Protein AF-A0A5J5ML25-F1 (afdb_monomer)

Radius of gyration: 24.49 Å; Cα contacts (8 Å, |Δi|>4): 89; chains: 1; bounding box: 58×37×54 Å

Mean predicted aligned error: 15.13 Å

Structure (mmCIF, N/CA/C/O backbone):
data_AF-A0A5J5ML25-F1
#
_entry.id   AF-A0A5J5ML25-F1
#
loop_
_atom_site.group_PDB
_atom_site.id
_atom_site.type_symbol
_atom_site.label_atom_id
_atom_site.label_alt_id
_atom_site.label_comp_id
_atom_site.label_asym_id
_atom_site.label_entity_id
_atom_site.label_seq_id
_atom_site.pdbx_PDB_ins_code
_atom_site.Cartn_x
_atom_site.Cartn_y
_atom_site.Cartn_z
_atom_site.occupancy
_atom_site.B_iso_or_equiv
_atom_site.auth_seq_id
_atom_site.auth_comp_id
_atom_site.auth_asym_id
_atom_site.auth_atom_id
_atom_site.pdbx_PDB_model_num
ATOM 1 N N . SER A 1 1 ? -0.787 0.533 9.663 1.00 73.12 1 SER A N 1
ATOM 2 C CA . SER A 1 1 ? -2.200 0.087 9.730 1.00 73.12 1 SER A CA 1
ATOM 3 C C . SER A 1 1 ? -2.257 -1.415 9.478 1.00 73.12 1 SER A C 1
ATOM 5 O O . SER A 1 1 ? -1.398 -1.890 8.743 1.00 73.12 1 SER A O 1
ATOM 7 N N . ILE A 1 2 ? -3.231 -2.141 10.048 1.00 84.06 2 ILE A N 1
ATOM 8 C CA . ILE A 1 2 ? -3.400 -3.608 9.906 1.00 84.06 2 ILE A CA 1
ATOM 9 C C . ILE A 1 2 ? -3.353 -4.030 8.427 1.00 84.06 2 ILE A C 1
ATOM 11 O O . ILE A 1 2 ? -2.646 -4.967 8.071 1.00 84.06 2 ILE A O 1
ATOM 15 N N . ALA A 1 3 ? -4.036 -3.271 7.559 1.00 81.81 3 ALA A N 1
ATOM 16 C CA . ALA A 1 3 ? -4.124 -3.572 6.132 1.00 81.81 3 ALA A CA 1
ATOM 17 C C . ALA A 1 3 ? -2.810 -3.401 5.363 1.00 81.81 3 ALA A C 1
ATOM 19 O O . ALA A 1 3 ? -2.459 -4.238 4.541 1.00 81.81 3 ALA A O 1
ATOM 20 N N . SER A 1 4 ? -2.064 -2.337 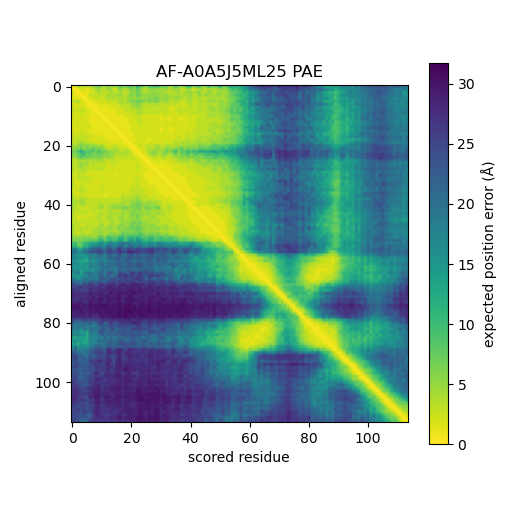5.656 1.00 75.38 4 SER A N 1
ATOM 21 C CA . SER A 1 4 ? -0.78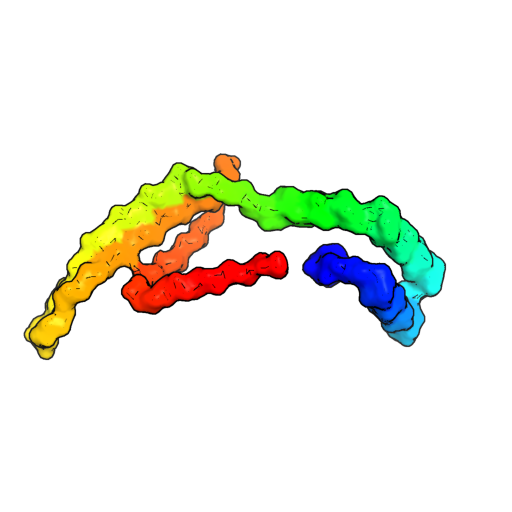9 -2.047 4.988 1.00 75.38 4 SER A CA 1
ATOM 22 C C . SER A 1 4 ? 0.328 -3.013 5.387 1.00 75.38 4 SER A C 1
ATOM 24 O O . SER A 1 4 ? 1.251 -3.202 4.606 1.00 75.38 4 SER A O 1
ATOM 26 N N . ALA A 1 5 ? 0.252 -3.602 6.583 1.00 84.00 5 ALA A N 1
ATOM 27 C CA . ALA A 1 5 ? 1.218 -4.587 7.063 1.00 84.00 5 ALA A CA 1
ATOM 28 C C . ALA A 1 5 ? 0.850 -6.034 6.675 1.00 84.00 5 ALA A C 1
ATOM 30 O O . ALA A 1 5 ? 1.560 -6.952 7.062 1.00 84.00 5 ALA A O 1
ATOM 31 N N . ASP A 1 6 ? -0.270 -6.234 5.966 1.00 80.56 6 ASP A N 1
ATOM 32 C CA . ASP A 1 6 ? -0.818 -7.545 5.585 1.00 80.56 6 ASP A CA 1
ATOM 33 C C . ASP A 1 6 ? -0.851 -8.575 6.734 1.00 80.56 6 ASP A C 1
ATOM 35 O O . ASP A 1 6 ? -0.601 -9.767 6.537 1.00 80.56 6 ASP A O 1
ATOM 39 N N . MET A 1 7 ? -1.178 -8.112 7.949 1.00 89.38 7 MET A N 1
ATOM 40 C CA . MET A 1 7 ? -1.064 -8.920 9.168 1.00 89.38 7 MET A CA 1
ATOM 41 C C . MET A 1 7 ? -1.822 -10.249 9.049 1.00 89.38 7 MET A C 1
ATOM 43 O O . MET A 1 7 ? -2.970 -10.311 8.572 1.00 89.38 7 MET A O 1
ATOM 47 N N . ASP A 1 8 ? -1.184 -11.329 9.494 1.00 88.94 8 ASP A N 1
ATOM 48 C CA . ASP A 1 8 ? -1.861 -12.605 9.714 1.00 88.94 8 ASP A CA 1
ATOM 49 C C . ASP A 1 8 ? -2.733 -12.563 10.982 1.00 88.94 8 ASP A C 1
ATOM 51 O O . ASP A 1 8 ? -2.793 -11.561 11.700 1.00 88.94 8 ASP A O 1
ATOM 55 N N . PHE A 1 9 ? -3.472 -13.643 11.238 1.00 88.69 9 PHE A N 1
ATOM 56 C CA . PHE A 1 9 ? -4.400 -13.673 12.362 1.00 88.69 9 PHE A CA 1
ATOM 57 C C . PHE A 1 9 ? -3.694 -13.608 13.727 1.00 88.69 9 PHE A C 1
ATOM 59 O O . PHE A 1 9 ? -4.175 -12.925 14.628 1.00 88.69 9 PHE A O 1
ATOM 66 N N . ASN A 1 10 ? -2.533 -14.245 13.869 1.00 90.94 10 ASN A N 1
ATOM 67 C CA . ASN A 1 10 ? -1.780 -14.246 15.122 1.00 90.94 10 ASN A CA 1
ATOM 68 C C . ASN A 1 10 ? -1.211 -12.851 15.411 1.00 90.94 10 ASN A C 1
ATOM 70 O O . ASN A 1 10 ? -1.301 -12.350 16.532 1.00 90.94 10 ASN A O 1
ATOM 74 N N . GLN A 1 11 ? -0.675 -12.198 14.379 1.00 93.25 11 GLN A N 1
ATOM 75 C CA . GLN A 1 11 ? -0.173 -10.829 14.450 1.00 93.25 11 GLN A CA 1
ATOM 76 C C . GLN A 1 11 ? -1.288 -9.830 14.769 1.00 93.25 11 GLN A C 1
ATOM 78 O O . GLN A 1 11 ? -1.088 -8.928 15.584 1.00 93.25 11 GLN A O 1
ATOM 83 N N . LEU A 1 12 ? -2.471 -10.004 14.171 1.00 93.12 12 LEU A N 1
ATOM 84 C CA . LEU A 1 12 ? -3.627 -9.160 14.457 1.00 93.12 12 LEU A CA 1
ATOM 85 C C . LEU A 1 12 ? -4.085 -9.298 15.911 1.00 93.12 12 LEU A C 1
ATOM 87 O O . LEU A 1 12 ? -4.306 -8.285 16.568 1.00 93.12 12 LEU A O 1
ATOM 91 N N . GLU A 1 13 ? -4.232 -10.519 16.421 1.00 92.81 13 GLU A N 1
ATOM 92 C CA . GLU A 1 13 ? -4.676 -10.741 17.803 1.00 92.81 13 GLU A CA 1
ATOM 93 C C . GLU A 1 13 ? -3.678 -10.164 18.809 1.00 92.81 13 GLU A C 1
ATOM 95 O O . GLU A 1 13 ? -4.079 -9.499 19.767 1.00 92.81 13 GLU A O 1
ATOM 100 N N . ALA A 1 14 ? -2.375 -10.328 18.562 1.00 93.81 14 ALA A N 1
ATOM 101 C CA . ALA A 1 14 ? -1.335 -9.698 19.370 1.00 93.81 14 ALA A CA 1
ATOM 102 C C . ALA A 1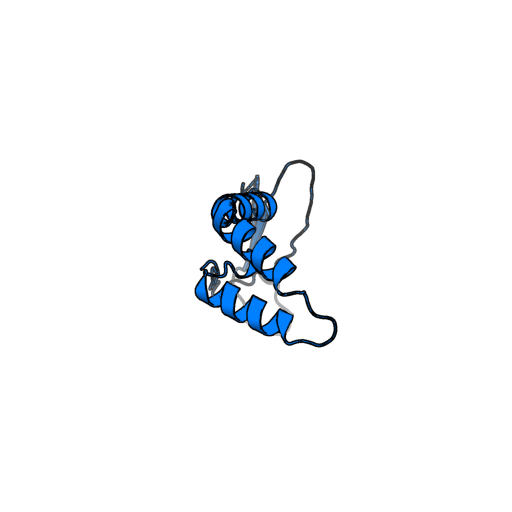 14 ? -1.435 -8.163 19.328 1.00 93.81 14 ALA A C 1
ATOM 104 O O . ALA A 1 14 ? -1.377 -7.505 20.371 1.00 93.81 14 ALA A O 1
ATOM 105 N N . PHE A 1 15 ? -1.650 -7.588 18.140 1.00 92.94 15 PHE A N 1
ATOM 106 C CA . PHE A 1 15 ? -1.825 -6.148 17.961 1.00 92.94 15 PHE A CA 1
ATOM 107 C C . PHE A 1 15 ? -3.062 -5.623 18.702 1.00 92.94 15 PHE A C 1
ATOM 109 O O . PHE A 1 15 ? -2.962 -4.650 19.448 1.00 92.94 15 PHE A O 1
ATOM 116 N N . LEU A 1 16 ? -4.217 -6.274 18.551 1.00 94.19 16 LEU A N 1
ATOM 117 C CA . LEU A 1 16 ? -5.461 -5.881 19.216 1.00 94.19 16 LEU A CA 1
ATOM 118 C C . LEU A 1 16 ? -5.367 -6.042 20.737 1.00 94.19 16 LEU A C 1
ATOM 120 O O . LEU A 1 16 ? -5.806 -5.157 21.467 1.00 94.19 16 LEU A O 1
ATOM 124 N N . THR A 1 17 ? -4.713 -7.101 21.219 1.00 93.94 17 THR A N 1
ATOM 125 C CA . THR A 1 17 ? -4.437 -7.307 22.652 1.00 93.94 17 THR A CA 1
ATOM 126 C C . THR A 1 17 ? -3.561 -6.196 23.229 1.00 93.94 17 THR A C 1
ATOM 128 O O . THR A 1 17 ? -3.752 -5.772 24.368 1.00 93.94 17 THR A O 1
ATOM 131 N N . ALA A 1 18 ? -2.588 -5.700 22.464 1.00 94.12 18 ALA A N 1
ATOM 132 C CA . ALA A 1 18 ? -1.791 -4.553 22.883 1.00 94.12 18 ALA A CA 1
ATOM 133 C C . ALA A 1 18 ? -2.629 -3.261 22.922 1.00 94.12 18 ALA A C 1
ATOM 135 O O . ALA A 1 18 ? -2.440 -2.437 2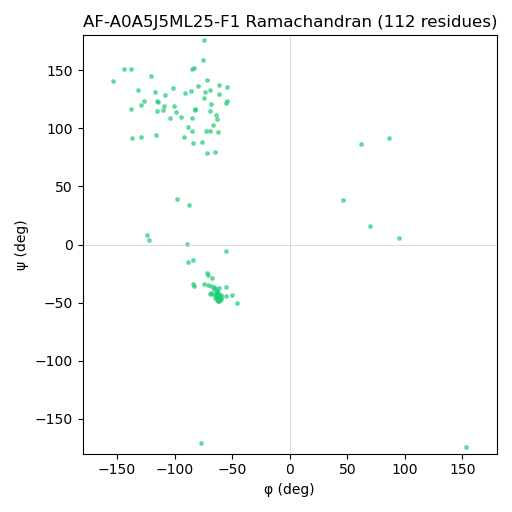3.817 1.00 94.12 18 ALA A O 1
ATOM 136 N N . GLN A 1 19 ? -3.580 -3.091 21.994 1.00 92.31 19 GLN A N 1
ATOM 137 C CA . GLN A 1 19 ? -4.451 -1.911 21.949 1.00 92.31 19 GLN A CA 1
ATOM 138 C C . GLN A 1 19 ? -5.477 -1.875 23.084 1.00 92.31 19 GLN A C 1
ATOM 140 O O . GLN A 1 19 ? -5.753 -0.792 23.589 1.00 92.31 19 GLN A O 1
ATOM 145 N N . THR A 1 20 ? -6.006 -3.016 23.527 1.00 92.62 20 THR A N 1
ATOM 146 C CA . THR A 1 20 ? -6.961 -3.062 24.652 1.00 92.62 20 THR A CA 1
ATOM 147 C C . THR A 1 20 ? -6.308 -2.788 26.005 1.00 92.62 20 THR A C 1
ATOM 149 O O . THR A 1 20 ? -6.967 -2.325 26.931 1.00 92.62 20 THR A O 1
ATOM 152 N N . LYS A 1 21 ? -4.997 -3.029 26.129 1.00 90.81 21 LYS A N 1
ATOM 153 C CA . LYS A 1 21 ? -4.213 -2.747 27.345 1.00 90.81 21 LYS A CA 1
ATOM 154 C C . LYS A 1 21 ? -3.728 -1.298 27.443 1.00 90.81 21 LYS A C 1
ATOM 156 O O . LYS A 1 21 ? -3.242 -0.885 28.494 1.00 90.81 21 LYS A O 1
ATOM 161 N N . LYS A 1 22 ? -3.812 -0.528 26.358 1.00 93.50 22 LYS A N 1
ATOM 162 C CA . LYS A 1 22 ? -3.340 0.859 26.305 1.00 93.50 22 LYS A CA 1
ATOM 163 C C . LYS A 1 22 ? -4.374 1.798 26.941 1.00 93.50 22 LYS A C 1
ATOM 165 O O . LYS A 1 22 ? -5.561 1.695 26.644 1.00 93.50 22 LYS A O 1
ATOM 170 N N . GLN A 1 23 ? -3.941 2.758 27.766 1.00 86.69 23 GLN A N 1
ATOM 171 C CA . GLN A 1 23 ? -4.839 3.823 28.243 1.00 86.69 23 GLN A CA 1
ATOM 172 C C . GLN A 1 23 ? -5.362 4.651 27.060 1.00 86.69 23 GLN A C 1
ATOM 174 O O . GLN A 1 23 ? -4.581 5.088 26.213 1.00 86.69 23 GLN A O 1
ATOM 179 N N . GLY A 1 24 ? -6.684 4.838 26.992 1.00 87.12 24 GLY A N 1
ATOM 180 C CA . GLY A 1 24 ? -7.350 5.453 25.836 1.00 87.12 24 GLY A CA 1
ATOM 181 C C . GLY A 1 24 ? -7.340 4.577 24.575 1.00 87.12 24 GLY A C 1
ATOM 182 O O . GLY A 1 24 ? -7.527 5.088 23.473 1.00 87.12 24 GLY A O 1
ATOM 183 N N . GLY A 1 25 ? -7.058 3.280 24.725 1.00 90.50 25 GLY A N 1
ATOM 184 C CA . GLY A 1 25 ? -7.136 2.286 23.664 1.00 90.50 25 GLY A CA 1
ATOM 185 C C . GLY A 1 25 ? -8.568 1.856 23.342 1.00 90.50 25 GLY A C 1
ATOM 186 O O . GLY A 1 25 ? -9.543 2.437 23.816 1.00 90.50 25 GLY A O 1
ATOM 187 N N . ILE A 1 26 ? -8.686 0.821 22.513 1.00 93.25 26 ILE A N 1
ATOM 188 C CA . ILE A 1 26 ? -9.983 0.269 22.091 1.00 93.25 26 ILE A CA 1
ATOM 189 C C . ILE A 1 26 ? -10.528 -0.711 23.132 1.00 93.25 26 ILE A C 1
ATOM 191 O O . ILE A 1 26 ? -9.756 -1.376 23.824 1.00 93.25 26 ILE A O 1
ATOM 195 N N . THR A 1 27 ? -11.849 -0.850 23.228 1.00 94.94 27 THR A N 1
ATOM 196 C CA . THR A 1 27 ? -12.452 -1.834 24.141 1.00 94.94 27 THR A CA 1
ATOM 197 C C . THR A 1 27 ? -12.321 -3.264 23.594 1.00 94.94 27 THR A C 1
ATOM 199 O O . THR A 1 27 ? -12.152 -3.453 22.382 1.00 94.94 27 THR A O 1
ATOM 202 N N . PRO A 1 28 ? -12.413 -4.299 24.449 1.00 92.19 28 PRO A N 1
ATOM 203 C CA . PRO A 1 28 ? -12.410 -5.694 24.004 1.00 92.19 28 PRO A CA 1
ATOM 204 C C . PRO A 1 28 ? -13.502 -6.009 22.971 1.00 92.19 28 PRO A C 1
ATOM 206 O O . PRO A 1 28 ? -13.263 -6.751 22.020 1.00 92.19 28 PRO A O 1
ATOM 209 N N . GLU A 1 29 ? -14.681 -5.401 23.099 1.00 94.25 29 GLU A N 1
ATOM 210 C CA . GLU A 1 29 ? -15.793 -5.572 22.159 1.00 94.25 29 GLU A CA 1
ATOM 211 C C . GLU A 1 29 ? -15.450 -4.977 20.789 1.00 94.25 29 GLU A C 1
ATOM 213 O O . GLU A 1 29 ? -15.690 -5.604 19.756 1.00 94.25 29 GLU A O 1
ATOM 218 N N . GLN A 1 30 ? -14.825 -3.795 20.765 1.00 94.75 30 GLN A N 1
ATOM 219 C CA . GLN A 1 30 ? -14.344 -3.175 19.528 1.00 94.75 30 GLN A CA 1
ATOM 220 C C . GLN A 1 30 ? -13.264 -4.034 18.862 1.00 94.75 30 GLN A C 1
ATOM 222 O O . GLN A 1 30 ? -13.313 -4.258 17.651 1.00 94.75 30 GLN A O 1
ATOM 227 N N . ALA A 1 31 ? -12.324 -4.569 19.646 1.00 94.12 31 ALA A N 1
ATOM 228 C CA . ALA A 1 31 ? -11.302 -5.487 19.153 1.00 94.12 31 ALA A CA 1
ATOM 229 C C . ALA A 1 31 ? -11.921 -6.751 18.527 1.00 94.12 31 ALA A C 1
ATOM 231 O O . ALA A 1 31 ? -11.525 -7.145 17.430 1.00 94.12 31 ALA A O 1
ATOM 232 N N . ALA A 1 32 ? -12.944 -7.340 19.156 1.00 93.81 32 ALA A N 1
ATOM 233 C CA . ALA A 1 32 ? -13.640 -8.512 18.626 1.00 93.81 32 ALA A CA 1
ATOM 234 C C . ALA A 1 32 ? -14.329 -8.230 17.277 1.00 93.81 32 ALA A C 1
ATOM 236 O O . ALA A 1 32 ? -14.245 -9.040 16.348 1.00 93.81 32 ALA A O 1
ATOM 237 N N . VAL A 1 33 ? -14.965 -7.062 17.133 1.00 95.19 33 VAL A N 1
ATOM 238 C CA . VAL A 1 33 ? -15.575 -6.631 15.864 1.00 95.19 33 VAL A CA 1
ATOM 239 C C . VAL A 1 33 ? -14.513 -6.450 14.777 1.00 95.19 33 VAL A C 1
ATOM 241 O O . VAL A 1 33 ? -14.695 -6.943 13.662 1.00 95.19 33 VAL A O 1
ATOM 244 N N . ILE A 1 34 ? -13.383 -5.809 15.097 1.00 92.81 34 ILE A N 1
ATOM 245 C CA . ILE A 1 34 ? -12.266 -5.614 14.157 1.00 92.81 34 ILE A CA 1
ATOM 246 C C . ILE A 1 34 ? -11.669 -6.962 13.733 1.00 92.81 34 ILE A C 1
ATOM 248 O O . ILE A 1 34 ? -11.443 -7.180 12.541 1.00 92.81 34 ILE A O 1
ATOM 252 N N . SER A 1 35 ? -11.474 -7.887 14.675 1.00 92.69 35 SER A N 1
ATOM 253 C CA . SER A 1 35 ? -10.979 -9.241 14.407 1.00 92.69 35 SER A CA 1
ATOM 254 C C . SER A 1 35 ? -11.908 -9.997 13.450 1.00 92.69 35 SER A C 1
ATOM 256 O O . SER A 1 35 ? -11.465 -10.532 12.428 1.00 92.69 35 SER A O 1
ATOM 258 N N . LYS A 1 36 ? -13.226 -9.957 13.695 1.00 93.62 36 LYS A N 1
ATOM 259 C CA . LYS A 1 36 ? -14.233 -10.576 12.817 1.00 93.62 36 LYS A CA 1
ATOM 260 C C . LYS A 1 36 ? -14.261 -9.940 11.424 1.00 93.62 36 LYS A C 1
ATOM 262 O O . LYS A 1 36 ? -14.329 -10.658 10.426 1.00 93.62 36 LYS A O 1
ATOM 267 N N . PHE A 1 37 ? -14.187 -8.612 11.347 1.00 93.31 37 PHE A N 1
ATOM 268 C CA . PHE A 1 37 ? -14.159 -7.884 10.079 1.00 93.31 37 PHE A CA 1
ATOM 269 C C . PHE A 1 37 ? -12.919 -8.239 9.251 1.00 93.31 37 PHE A C 1
ATOM 271 O O . PHE A 1 37 ? -13.045 -8.549 8.066 1.00 93.31 37 PHE A O 1
ATOM 278 N N . TRP A 1 38 ? -11.737 -8.261 9.875 1.00 90.75 38 TRP A N 1
ATOM 279 C CA . TRP A 1 38 ? -10.491 -8.624 9.202 1.00 90.75 38 TRP A CA 1
ATOM 280 C C . TRP A 1 38 ? -10.522 -10.064 8.691 1.00 90.75 38 TRP A C 1
ATOM 282 O O . TRP A 1 38 ? -10.244 -10.290 7.517 1.00 90.75 38 TRP A O 1
ATOM 292 N N . LYS A 1 39 ? -10.953 -11.031 9.515 1.00 88.31 39 LYS A N 1
ATOM 293 C CA . LYS A 1 39 ? -11.104 -12.436 9.091 1.00 88.31 39 LYS A CA 1
ATOM 294 C C . LYS A 1 39 ? -12.004 -12.591 7.866 1.00 88.31 39 LYS A C 1
ATOM 296 O O . LYS A 1 39 ? -11.666 -13.338 6.957 1.00 88.31 39 LYS A O 1
ATOM 301 N N . SER A 1 40 ? -13.139 -11.893 7.850 1.00 91.56 40 SER A N 1
ATOM 302 C CA . SER A 1 40 ? -14.139 -12.006 6.782 1.00 91.56 40 SER A CA 1
ATOM 303 C C . SER A 1 40 ? -13.709 -11.309 5.489 1.00 91.56 40 SER A C 1
ATOM 305 O O . SER A 1 40 ? -14.062 -11.747 4.395 1.00 91.56 40 SER A O 1
ATOM 307 N N . HIS A 1 41 ? -12.973 -10.198 5.591 1.00 90.88 41 HIS A N 1
ATOM 308 C CA . HIS A 1 41 ? -12.767 -9.289 4.461 1.00 90.88 41 HIS A CA 1
ATOM 309 C C . HIS A 1 41 ? -11.306 -9.058 4.070 1.00 90.88 41 HIS A C 1
ATOM 311 O O . HIS A 1 41 ? -11.077 -8.284 3.141 1.00 90.88 41 HIS A O 1
ATOM 317 N N . LYS A 1 42 ? -10.326 -9.728 4.698 1.00 87.12 42 LYS A N 1
ATOM 318 C CA . LYS A 1 42 ? -8.887 -9.547 4.415 1.00 87.12 42 LYS A CA 1
ATOM 319 C C . LYS A 1 42 ? -8.578 -9.532 2.916 1.00 87.12 42 LYS A C 1
ATOM 321 O O . LYS A 1 42 ? -7.943 -8.594 2.446 1.00 87.12 42 LYS A O 1
ATOM 326 N N . THR A 1 43 ? -9.069 -10.515 2.160 1.00 86.44 43 THR A N 1
ATOM 327 C CA . THR A 1 43 ? -8.810 -10.618 0.714 1.00 86.44 43 THR A CA 1
ATOM 328 C C . THR A 1 43 ? -9.349 -9.413 -0.051 1.00 86.44 43 THR A C 1
ATOM 330 O O . THR A 1 43 ? -8.603 -8.783 -0.790 1.00 86.44 43 THR A O 1
ATOM 333 N N . LYS A 1 44 ? -10.604 -9.015 0.196 1.00 88.44 44 LYS A N 1
ATOM 334 C CA . LYS A 1 44 ? -11.220 -7.847 -0.457 1.00 88.44 44 LYS A CA 1
ATOM 335 C C . LYS A 1 44 ? -10.525 -6.539 -0.082 1.00 88.44 44 LYS A C 1
ATOM 337 O O . LYS A 1 44 ? -10.370 -5.660 -0.923 1.00 88.44 44 LYS A O 1
ATOM 342 N N . ILE A 1 45 ? -10.103 -6.399 1.176 1.00 87.44 45 ILE A N 1
ATOM 343 C CA . ILE A 1 45 ? -9.354 -5.227 1.643 1.00 87.44 45 ILE A CA 1
ATOM 344 C C . ILE A 1 45 ? -7.997 -5.168 0.944 1.00 87.44 45 ILE A C 1
ATOM 346 O O . ILE A 1 45 ? -7.625 -4.110 0.443 1.00 87.44 45 ILE A O 1
ATOM 350 N N . ARG A 1 46 ? -7.286 -6.298 0.861 1.00 84.44 46 ARG A N 1
ATOM 351 C CA . ARG A 1 46 ? -6.014 -6.410 0.140 1.00 84.44 46 ARG A CA 1
ATOM 352 C C . ARG A 1 46 ? -6.186 -6.090 -1.340 1.00 84.44 46 ARG A C 1
ATOM 354 O O . ARG A 1 46 ? -5.429 -5.285 -1.858 1.00 84.44 46 ARG A O 1
ATOM 361 N N . GLU A 1 47 ? -7.186 -6.654 -2.006 1.00 83.44 47 GLU A N 1
ATOM 362 C CA . GLU A 1 47 ? -7.481 -6.372 -3.416 1.00 83.44 47 GLU A CA 1
ATOM 363 C C . GLU A 1 47 ? -7.830 -4.901 -3.651 1.00 83.44 47 GLU A C 1
ATOM 365 O O . GLU A 1 47 ? -7.313 -4.291 -4.581 1.00 83.44 47 GLU A O 1
ATOM 370 N N . SER A 1 48 ? -8.664 -4.307 -2.796 1.00 82.56 48 SER A N 1
ATOM 371 C CA . SER A 1 48 ? -9.018 -2.887 -2.880 1.00 82.56 48 SER A CA 1
ATOM 372 C C . SER A 1 48 ? -7.795 -1.993 -2.678 1.00 82.56 48 SER A C 1
ATOM 374 O O . SER A 1 48 ? -7.552 -1.093 -3.481 1.00 82.56 48 SER A O 1
ATOM 376 N N . LEU A 1 49 ? -6.974 -2.288 -1.664 1.00 78.44 49 LEU A N 1
ATOM 377 C CA . LEU A 1 49 ? -5.723 -1.579 -1.415 1.00 78.44 49 LEU A CA 1
ATOM 378 C C . LEU A 1 49 ? -4.773 -1.729 -2.604 1.00 78.44 49 LEU A C 1
ATOM 380 O O . LEU A 1 49 ? -4.237 -0.740 -3.079 1.00 78.44 49 LEU A O 1
ATOM 384 N N . MET A 1 50 ? -4.626 -2.938 -3.146 1.00 75.00 50 MET A N 1
ATOM 385 C CA . MET A 1 50 ? -3.832 -3.178 -4.345 1.00 75.00 50 MET A CA 1
ATOM 386 C C . MET A 1 50 ? -4.361 -2.393 -5.536 1.00 75.00 50 MET A C 1
ATOM 388 O O . MET A 1 50 ? -3.576 -1.763 -6.217 1.00 75.00 50 MET A O 1
ATOM 392 N N . ASN A 1 51 ? -5.663 -2.363 -5.790 1.00 73.94 51 ASN A N 1
ATOM 393 C CA . ASN A 1 51 ? -6.223 -1.627 -6.924 1.00 73.94 51 ASN A CA 1
ATOM 394 C C . ASN A 1 51 ? -6.083 -0.104 -6.783 1.00 73.94 51 ASN A C 1
ATOM 396 O O . ASN A 1 51 ? -5.974 0.584 -7.794 1.00 73.94 51 ASN A O 1
ATOM 400 N N . GLN A 1 52 ? -6.066 0.420 -5.556 1.00 68.06 52 GLN A N 1
ATOM 401 C CA . GLN A 1 52 ? -5.846 1.845 -5.284 1.00 68.06 52 GLN A CA 1
ATOM 402 C C . GLN A 1 52 ? -4.361 2.226 -5.264 1.00 68.06 52 GLN A C 1
ATOM 404 O O . GLN A 1 52 ? -4.003 3.323 -5.677 1.00 68.06 52 GLN A O 1
ATOM 409 N N . SER A 1 53 ? -3.497 1.338 -4.770 1.00 64.62 53 SER A N 1
ATOM 410 C CA . SER A 1 53 ? -2.046 1.546 -4.685 1.00 64.62 53 SER A CA 1
ATOM 411 C C . SER A 1 53 ? -1.303 1.112 -5.947 1.00 64.62 53 SER A C 1
ATOM 413 O O . SER A 1 53 ? -0.143 1.477 -6.125 1.00 64.62 53 SER A O 1
ATOM 415 N N . ARG A 1 54 ? -1.944 0.341 -6.833 1.00 60.16 54 ARG A N 1
ATOM 416 C CA . ARG A 1 54 ? -1.430 0.044 -8.168 1.00 60.16 54 ARG A CA 1
ATOM 417 C C . ARG A 1 54 ? -1.369 1.351 -8.933 1.00 60.16 54 ARG A C 1
ATOM 419 O O . ARG A 1 54 ? -2.390 1.923 -9.314 1.00 60.16 54 ARG A O 1
ATOM 426 N N . TRP A 1 55 ? -0.145 1.778 -9.205 1.00 56.41 55 TRP A N 1
ATOM 42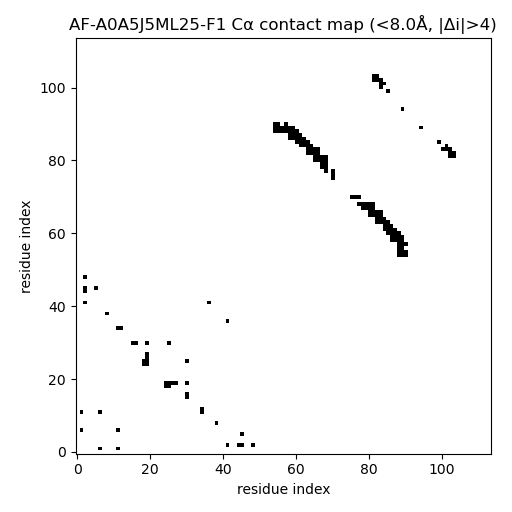7 C CA . TRP A 1 55 ? 0.098 2.587 -10.381 1.00 56.41 55 TRP A CA 1
ATOM 428 C C . TRP A 1 55 ? -0.450 1.791 -11.558 1.00 56.41 55 TRP A C 1
ATOM 430 O O . TRP A 1 55 ? -0.091 0.624 -11.715 1.00 56.41 55 TRP A O 1
ATOM 440 N N . ASP A 1 56 ? -1.362 2.366 -12.332 1.00 58.75 56 ASP A N 1
ATOM 441 C CA . ASP A 1 56 ? -1.744 1.766 -13.606 1.00 58.75 56 ASP A CA 1
ATOM 442 C C . ASP A 1 56 ? -0.481 1.761 -14.457 1.00 58.75 56 ASP A C 1
ATOM 444 O O . ASP A 1 56 ? -0.023 2.802 -14.932 1.00 58.75 56 ASP A O 1
ATOM 448 N N . SER A 1 57 ? 0.199 0.620 -14.461 1.00 59.41 57 SER A N 1
ATOM 449 C CA . SER A 1 57 ? 1.625 0.532 -14.759 1.00 59.41 57 SER A CA 1
ATOM 450 C C . SER A 1 57 ? 1.864 0.381 -16.256 1.00 59.41 57 SER A C 1
ATOM 452 O O . SER A 1 57 ? 2.781 -0.320 -16.680 1.00 59.41 57 SER A O 1
ATOM 454 N N . GLY A 1 58 ? 1.012 1.009 -17.066 1.00 67.50 58 GLY A N 1
ATOM 455 C CA . GLY A 1 58 ? 1.245 1.147 -18.490 1.00 67.50 58 GLY A CA 1
ATOM 456 C C . GLY A 1 58 ? 2.413 2.099 -18.712 1.00 67.50 58 GLY A C 1
ATOM 457 O O . GLY A 1 58 ? 2.316 3.285 -18.394 1.00 67.50 58 GLY A O 1
ATOM 458 N N . LEU A 1 59 ? 3.511 1.585 -19.271 1.00 73.62 59 LEU A N 1
ATOM 459 C CA . LEU A 1 59 ? 4.522 2.424 -19.903 1.00 73.62 59 LEU A CA 1
ATOM 460 C C . LEU A 1 59 ? 3.854 3.112 -21.098 1.00 73.62 59 LEU A C 1
ATOM 462 O O . LEU A 1 59 ? 3.531 2.465 -22.092 1.00 73.62 59 LEU A O 1
ATOM 466 N N . ARG A 1 60 ? 3.602 4.412 -20.977 1.00 77.81 60 ARG A N 1
ATOM 467 C CA . ARG A 1 60 ? 2.966 5.219 -22.023 1.00 77.81 60 ARG A CA 1
ATOM 468 C C . ARG A 1 60 ? 3.971 5.710 -23.051 1.00 77.81 60 ARG A C 1
ATOM 470 O O . ARG A 1 60 ? 3.642 5.820 -24.227 1.00 77.81 60 ARG A O 1
ATOM 477 N N . GLY A 1 61 ? 5.182 5.998 -22.590 1.00 77.19 61 GLY A N 1
ATOM 478 C CA . GLY A 1 61 ? 6.228 6.596 -23.396 1.00 77.19 61 GLY A CA 1
ATOM 479 C C . GLY A 1 61 ? 7.602 6.228 -22.864 1.00 77.19 61 GLY A C 1
ATOM 480 O O . GLY A 1 61 ? 7.824 6.170 -21.656 1.00 77.19 61 GLY A O 1
ATOM 481 N N . LEU A 1 62 ? 8.517 5.973 -23.789 1.00 85.62 62 LEU A N 1
ATOM 482 C CA . LEU A 1 62 ? 9.939 5.815 -23.529 1.00 85.62 62 LEU A CA 1
ATOM 483 C C . LEU A 1 62 ? 10.667 6.735 -24.503 1.00 85.62 62 LEU A C 1
ATOM 485 O O . LEU A 1 62 ? 10.550 6.568 -25.716 1.00 85.62 62 LEU A O 1
ATOM 489 N N . SER A 1 63 ? 11.436 7.672 -23.968 1.00 84.75 63 SER A N 1
ATOM 490 C CA . SER A 1 63 ? 12.383 8.476 -24.732 1.00 84.75 63 SER A CA 1
ATOM 491 C C . SER A 1 63 ? 13.774 8.244 -24.173 1.00 84.75 63 SER A C 1
ATOM 493 O O . SER A 1 63 ? 13.951 8.039 -22.973 1.00 84.75 63 SER A O 1
ATOM 495 N N . TRP A 1 64 ? 14.782 8.244 -25.031 1.00 86.94 64 TRP A N 1
AT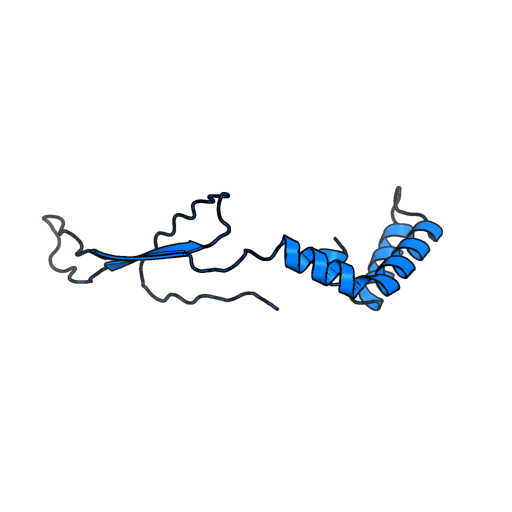OM 496 C CA . TRP A 1 64 ? 16.160 8.191 -24.577 1.00 86.94 64 TRP A CA 1
ATOM 497 C C . TRP A 1 64 ? 17.043 9.032 -25.479 1.00 86.94 64 TRP A C 1
ATOM 499 O O . TRP A 1 64 ? 16.774 9.203 -26.668 1.00 86.94 64 TRP A O 1
ATOM 509 N N . ARG A 1 65 ? 18.121 9.553 -24.903 1.00 85.38 65 ARG A N 1
ATOM 510 C CA . ARG A 1 65 ? 19.188 10.205 -25.656 1.00 85.38 65 ARG A CA 1
ATOM 511 C C . ARG A 1 65 ? 20.541 9.799 -25.110 1.00 85.38 65 ARG A C 1
ATOM 513 O O . ARG A 1 65 ? 20.668 9.482 -23.929 1.00 85.38 65 ARG A O 1
ATOM 520 N N . VAL A 1 66 ? 21.542 9.798 -25.978 1.00 82.44 66 VAL A N 1
ATOM 521 C CA . VAL A 1 66 ? 22.933 9.567 -25.596 1.00 82.44 66 VAL A CA 1
ATOM 522 C C . VAL A 1 66 ? 23.690 10.874 -25.753 1.00 82.44 66 VAL A C 1
ATOM 524 O O . VAL A 1 66 ? 23.842 11.381 -26.861 1.00 82.44 66 VAL A O 1
ATOM 527 N N . ASP A 1 67 ? 24.171 11.395 -24.632 1.00 79.56 67 ASP A N 1
ATOM 528 C CA . ASP A 1 67 ? 24.922 12.636 -24.545 1.00 79.56 67 ASP A CA 1
ATOM 529 C C . ASP A 1 67 ? 26.423 12.315 -24.408 1.00 79.56 67 ASP A C 1
ATOM 531 O O . ASP A 1 67 ? 26.843 11.459 -23.620 1.00 79.56 67 ASP A O 1
ATOM 535 N N . GLY A 1 68 ? 27.262 13.019 -25.170 1.00 69.62 68 GLY A N 1
ATOM 536 C CA . GLY A 1 68 ? 28.710 13.052 -24.952 1.00 69.62 68 GLY A CA 1
ATOM 537 C C . GLY A 1 68 ? 29.058 14.123 -23.917 1.00 69.62 68 GLY A C 1
ATOM 538 O O . GLY A 1 68 ? 28.590 15.256 -24.021 1.00 69.62 68 GLY A O 1
ATOM 539 N N . LYS A 1 69 ? 29.878 13.807 -22.907 1.00 63.22 69 LYS A N 1
ATOM 540 C CA . LYS A 1 69 ? 30.328 14.828 -21.945 1.00 63.22 69 LYS A CA 1
ATOM 541 C C . LYS A 1 69 ? 31.265 15.823 -22.637 1.00 63.22 69 LYS A C 1
ATOM 543 O O . LYS A 1 69 ? 32.313 15.428 -23.137 1.00 63.22 69 LYS A O 1
ATOM 548 N N . SER A 1 70 ? 30.902 17.108 -22.642 1.00 56.84 70 SER A N 1
ATOM 549 C CA . SER A 1 70 ? 31.782 18.172 -23.139 1.00 56.84 70 SER A CA 1
ATOM 550 C C . SER A 1 70 ? 32.971 18.373 -22.193 1.00 56.84 70 SER A C 1
ATOM 552 O O . SER A 1 70 ? 32.815 18.412 -20.970 1.00 56.84 70 SER A O 1
ATOM 554 N N . GLN A 1 71 ? 34.169 18.457 -22.766 1.00 59.22 71 GLN A N 1
ATOM 555 C CA . GLN A 1 71 ? 35.445 18.529 -22.059 1.00 59.22 71 GLN A CA 1
ATOM 556 C C . GLN A 1 71 ? 35.650 19.921 -21.426 1.00 59.22 71 GLN A C 1
ATOM 558 O O . GLN A 1 71 ? 35.525 20.946 -22.094 1.00 59.22 71 GLN A O 1
ATOM 563 N N . SER A 1 72 ? 36.021 19.976 -20.143 1.00 57.12 72 SER A N 1
ATOM 564 C CA . SER A 1 72 ? 36.605 21.190 -19.550 1.00 57.12 72 SER A CA 1
ATOM 565 C C . SER A 1 72 ? 38.026 21.375 -20.085 1.00 57.12 72 SER A C 1
ATOM 567 O O . SER A 1 72 ? 38.762 20.400 -20.210 1.00 57.12 72 SER A O 1
ATOM 569 N N . ARG A 1 73 ? 38.445 22.620 -20.354 1.00 61.03 73 ARG A N 1
ATOM 570 C CA . ARG A 1 73 ? 39.720 22.975 -21.021 1.00 61.03 73 ARG A CA 1
ATOM 571 C C . ARG A 1 73 ? 41.005 22.416 -20.365 1.00 61.03 73 ARG A C 1
ATOM 573 O O . ARG A 1 73 ? 42.075 22.608 -20.924 1.00 61.03 73 ARG A O 1
ATOM 580 N N . HIS A 1 74 ? 40.916 21.760 -19.203 1.00 61.94 74 HIS A N 1
ATOM 581 C CA . HIS A 1 74 ? 42.055 21.371 -18.360 1.00 61.94 74 HIS A CA 1
ATOM 582 C C . HIS A 1 74 ? 42.151 19.866 -18.041 1.00 61.94 74 HIS A C 1
ATOM 584 O O . HIS A 1 74 ? 42.984 19.481 -17.225 1.00 61.94 74 HIS A O 1
ATOM 590 N N . SER A 1 75 ? 41.345 18.990 -18.649 1.00 53.97 75 SER A N 1
ATOM 591 C CA . SER A 1 75 ? 41.436 17.545 -18.380 1.00 53.97 75 SER A CA 1
ATOM 592 C C . SER A 1 75 ? 41.324 16.708 -19.651 1.00 53.97 75 SER A C 1
ATOM 594 O O . SER A 1 75 ? 40.311 16.713 -20.349 1.00 53.97 75 SER A O 1
ATOM 596 N N . ALA A 1 76 ? 42.398 15.983 -19.966 1.00 60.12 76 ALA A N 1
ATOM 597 C CA . ALA A 1 76 ? 42.423 15.007 -21.042 1.00 60.12 76 ALA A CA 1
ATOM 598 C C . ALA A 1 76 ? 41.659 13.752 -20.598 1.00 60.12 76 ALA A C 1
ATOM 600 O O . ALA A 1 76 ? 41.979 13.166 -19.570 1.00 60.12 76 ALA A O 1
ATOM 601 N N . GLN A 1 77 ? 40.680 13.349 -21.409 1.00 59.59 77 GLN A N 1
ATOM 602 C CA . GLN A 1 77 ? 39.974 12.065 -21.360 1.00 59.59 77 GLN A CA 1
ATOM 603 C C . GLN A 1 77 ? 38.756 11.961 -20.422 1.00 59.59 77 GLN A C 1
ATOM 605 O O . GLN A 1 77 ? 38.839 11.493 -19.291 1.00 59.59 77 GLN A O 1
ATOM 610 N N . ILE A 1 78 ? 37.570 12.248 -20.977 1.00 56.84 78 ILE A N 1
ATOM 611 C CA . ILE A 1 78 ? 36.328 11.552 -20.601 1.00 56.84 78 ILE A CA 1
ATOM 612 C C . ILE A 1 78 ? 35.538 11.233 -21.885 1.00 56.84 78 ILE A C 1
ATOM 614 O O . ILE A 1 78 ? 34.728 12.032 -22.336 1.00 56.84 78 ILE A O 1
ATOM 618 N N . HIS A 1 79 ? 35.758 10.049 -22.468 1.00 55.16 79 HIS A N 1
ATOM 619 C CA . HIS A 1 79 ? 34.992 9.512 -23.611 1.00 55.16 79 HIS A CA 1
ATOM 620 C C . HIS A 1 79 ? 33.895 8.530 -23.167 1.00 55.16 79 HIS A C 1
ATOM 622 O O . HIS A 1 79 ? 33.688 7.493 -23.789 1.00 55.16 79 HIS A O 1
ATOM 628 N N . ALA A 1 80 ? 33.214 8.805 -22.054 1.00 63.03 80 ALA A N 1
ATOM 629 C CA . ALA A 1 80 ? 32.133 7.937 -21.598 1.00 63.03 80 ALA A CA 1
ATOM 630 C C . ALA A 1 80 ? 30.788 8.479 -22.118 1.00 63.03 80 ALA A C 1
ATOM 632 O O . ALA A 1 80 ? 30.369 9.541 -21.642 1.00 63.03 80 ALA A O 1
ATOM 633 N N . PRO A 1 81 ? 30.122 7.802 -23.075 1.00 68.50 81 PRO A N 1
ATOM 634 C CA . PRO A 1 81 ? 28.768 8.172 -23.473 1.00 68.50 81 PRO A CA 1
ATOM 635 C C . PRO A 1 81 ? 27.825 8.033 -22.273 1.00 68.50 81 PRO A C 1
ATOM 637 O O . PRO A 1 81 ? 27.915 7.074 -21.504 1.00 68.50 81 PRO A O 1
ATOM 640 N N . VAL A 1 82 ? 26.930 9.003 -22.098 1.00 75.88 82 VAL A N 1
ATOM 641 C CA . VAL A 1 82 ? 25.899 8.991 -21.055 1.00 75.88 82 VAL A CA 1
ATOM 642 C C . VAL A 1 82 ? 24.556 8.768 -21.726 1.00 75.88 82 VAL A C 1
ATOM 644 O O . VAL A 1 82 ? 24.141 9.593 -22.526 1.00 75.88 82 VAL A O 1
ATOM 647 N N . ALA A 1 83 ? 23.861 7.683 -21.393 1.00 80.31 83 ALA A N 1
ATOM 648 C CA . ALA A 1 83 ? 22.475 7.505 -21.811 1.00 80.31 83 ALA A CA 1
ATOM 649 C C . ALA A 1 83 ? 21.531 8.080 -20.748 1.00 80.31 83 ALA A C 1
ATOM 651 O O . ALA A 1 83 ? 21.660 7.764 -19.566 1.00 80.31 83 ALA A O 1
ATOM 652 N N . ILE A 1 84 ? 20.582 8.901 -21.183 1.00 81.38 84 ILE A N 1
ATOM 653 C CA . ILE A 1 84 ? 19.468 9.408 -20.385 1.00 81.38 84 ILE A CA 1
ATOM 654 C C . ILE A 1 84 ? 18.211 8.715 -20.895 1.00 81.38 84 ILE A C 1
ATOM 656 O O . ILE A 1 84 ? 17.963 8.718 -22.098 1.00 81.38 84 ILE A O 1
ATOM 660 N N . MET A 1 85 ? 17.430 8.130 -19.989 1.00 82.25 85 MET A N 1
ATOM 661 C CA . MET A 1 85 ? 16.140 7.510 -20.292 1.00 82.25 85 MET A CA 1
ATOM 662 C C . MET A 1 85 ? 15.032 8.253 -19.548 1.00 82.25 85 MET A C 1
ATOM 664 O O . MET A 1 85 ? 15.137 8.477 -18.343 1.00 82.25 85 MET A O 1
ATOM 668 N N . GLU A 1 86 ? 13.973 8.599 -20.266 1.00 81.56 86 GLU A N 1
ATOM 669 C CA . GLU A 1 86 ? 12.750 9.205 -19.759 1.00 81.56 86 GLU A CA 1
ATOM 670 C C . GLU A 1 86 ? 11.599 8.214 -19.955 1.00 81.56 86 GLU A C 1
ATOM 672 O O . GLU A 1 86 ? 11.346 7.734 -21.062 1.00 81.56 86 GLU A O 1
ATOM 677 N N . LEU A 1 87 ? 10.937 7.872 -18.852 1.00 81.19 87 LEU A N 1
ATOM 678 C CA . LEU A 1 87 ? 9.842 6.910 -18.800 1.00 81.19 87 LEU A CA 1
ATOM 679 C C . LEU A 1 87 ? 8.569 7.647 -18.390 1.00 81.19 87 LEU A C 1
ATOM 681 O O . LEU A 1 87 ? 8.522 8.250 -17.318 1.00 81.19 87 LEU A O 1
ATOM 685 N N . GLU A 1 88 ? 7.524 7.554 -19.204 1.00 77.19 88 GLU A N 1
ATOM 686 C CA . GLU A 1 88 ? 6.191 8.037 -18.863 1.00 77.19 88 GLU A CA 1
ATOM 687 C C . GLU A 1 88 ? 5.335 6.858 -18.386 1.00 77.19 88 GLU A C 1
ATOM 689 O O . GLU A 1 88 ? 5.038 5.942 -19.155 1.00 77.19 88 GLU A O 1
ATOM 694 N N . ILE A 1 89 ? 4.939 6.866 -17.111 1.00 73.62 89 ILE A N 1
ATOM 695 C CA . ILE A 1 89 ? 4.181 5.780 -16.471 1.00 73.62 89 ILE A CA 1
ATOM 696 C C . ILE A 1 89 ? 2.929 6.382 -15.822 1.00 73.62 89 ILE A C 1
ATOM 698 O O . ILE A 1 89 ? 3.053 7.257 -14.966 1.00 73.62 89 ILE A O 1
ATOM 702 N N . GLY A 1 90 ? 1.721 5.914 -16.156 1.00 68.81 90 GLY A N 1
ATOM 703 C CA . GLY A 1 90 ? 0.502 6.336 -15.444 1.00 68.81 90 GLY A CA 1
ATOM 704 C C . GLY A 1 90 ? -0.811 6.284 -16.229 1.00 68.81 90 GLY A C 1
ATOM 705 O O . GLY A 1 90 ? -0.865 5.818 -17.364 1.00 68.81 90 GLY A O 1
ATOM 706 N N . LYS A 1 91 ? -1.885 6.790 -15.598 1.00 57.16 91 LYS A N 1
ATOM 707 C CA . LYS A 1 91 ? -3.238 6.922 -16.175 1.00 57.16 91 LYS A CA 1
ATOM 708 C C . LYS A 1 91 ? -3.387 8.222 -16.972 1.00 57.16 91 LYS A C 1
ATOM 710 O O . LYS A 1 91 ? -2.799 9.244 -16.625 1.00 57.16 91 LYS A O 1
ATOM 715 N N . SER A 1 92 ? -4.251 8.223 -17.989 1.00 51.56 92 SER A N 1
ATOM 716 C CA . SER A 1 92 ? -4.655 9.448 -18.693 1.00 51.56 92 SER A CA 1
ATOM 717 C C . SER A 1 92 ? -5.222 10.488 -17.714 1.00 51.56 92 SER A C 1
ATOM 719 O O . SER A 1 92 ? -6.209 10.211 -17.034 1.00 51.56 92 SER A O 1
ATOM 721 N N . GLY A 1 93 ? -4.626 11.683 -17.664 1.00 51.34 93 GLY A N 1
ATOM 722 C CA . GLY A 1 93 ? -5.168 12.832 -16.925 1.00 51.34 93 GLY A CA 1
ATOM 723 C C . GLY A 1 93 ? -4.646 13.052 -15.499 1.00 51.34 93 GLY A C 1
ATOM 724 O O . GLY A 1 93 ? -5.134 13.958 -14.833 1.00 51.34 93 GLY A O 1
ATOM 725 N N . GLN A 1 94 ? -3.657 12.286 -15.021 1.00 46.41 94 GLN A N 1
ATOM 726 C CA . GLN A 1 94 ? -2.963 12.559 -13.751 1.00 46.41 94 GLN A CA 1
ATOM 727 C C . GLN A 1 94 ? -1.446 12.540 -13.981 1.00 46.41 94 GLN A C 1
ATOM 729 O O . GLN A 1 94 ? -0.820 11.484 -13.968 1.00 46.41 94 GLN A O 1
ATOM 734 N N . ALA A 1 95 ? -0.858 13.706 -14.256 1.00 41.50 95 ALA A N 1
ATOM 735 C CA . ALA A 1 95 ? 0.582 13.835 -14.463 1.00 41.50 95 ALA A CA 1
ATOM 736 C C . ALA A 1 95 ? 1.301 13.941 -13.110 1.00 41.50 95 ALA A C 1
ATOM 738 O O . ALA A 1 95 ? 1.114 14.916 -12.383 1.00 41.50 95 ALA A O 1
ATOM 739 N N . MET A 1 96 ? 2.144 12.959 -12.785 1.00 43.47 96 MET A N 1
ATOM 740 C CA . MET A 1 96 ? 3.140 13.079 -11.720 1.00 43.47 96 MET A CA 1
ATOM 741 C C . MET A 1 96 ? 4.527 12.999 -12.355 1.00 43.47 96 MET A C 1
ATOM 743 O O . MET A 1 96 ? 4.886 11.984 -12.945 1.00 43.47 96 MET A O 1
ATOM 747 N N . TYR A 1 97 ? 5.289 14.090 -12.286 1.00 39.69 97 TYR A N 1
ATOM 748 C CA . TYR A 1 97 ? 6.614 14.179 -12.896 1.00 39.69 97 TYR A CA 1
ATOM 749 C C . TYR A 1 97 ? 7.664 13.551 -11.979 1.00 39.69 97 TYR A C 1
ATOM 751 O O . TYR A 1 97 ? 7.919 14.058 -10.887 1.00 39.69 97 TYR A O 1
ATOM 759 N N . PHE A 1 98 ? 8.313 12.481 -12.439 1.00 40.53 98 PHE A N 1
ATOM 760 C CA . PHE A 1 98 ? 9.493 11.920 -11.785 1.00 40.53 98 PHE A CA 1
ATOM 761 C C . PHE A 1 98 ? 10.742 12.315 -12.568 1.00 40.53 98 PHE A C 1
ATOM 763 O O . PHE A 1 98 ? 10.980 11.823 -13.666 1.00 40.53 98 PHE A O 1
ATOM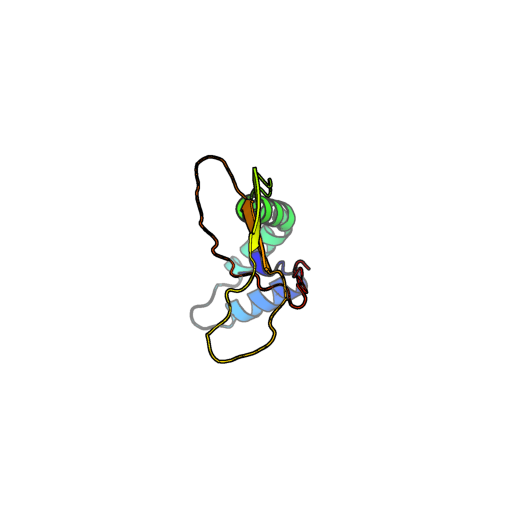 770 N N . ASN A 1 99 ? 11.555 13.208 -12.002 1.00 30.80 99 ASN A N 1
ATOM 771 C CA . ASN A 1 99 ? 12.861 13.546 -12.561 1.00 30.80 99 ASN A CA 1
ATOM 772 C C . ASN A 1 99 ? 13.915 12.586 -11.995 1.00 30.80 99 ASN A C 1
ATOM 774 O O . ASN A 1 99 ? 14.372 12.765 -10.865 1.00 30.80 99 ASN A O 1
ATOM 778 N N . TYR A 1 100 ? 14.319 11.581 -12.773 1.00 41.53 100 TYR A N 1
ATOM 779 C CA . TYR A 1 100 ? 15.469 10.741 -12.439 1.00 41.53 100 TYR A CA 1
ATOM 780 C C . TYR A 1 100 ? 16.700 11.185 -13.236 1.00 41.53 100 TYR A C 1
ATOM 782 O O . TYR A 1 100 ? 16.724 11.105 -14.460 1.00 41.53 100 TYR A O 1
ATOM 790 N N . ASN A 1 101 ? 17.764 11.598 -12.541 1.00 32.78 101 ASN A N 1
ATOM 791 C CA . ASN A 1 101 ? 19.102 11.675 -13.130 1.00 32.78 101 ASN A CA 1
ATOM 792 C C . ASN A 1 101 ? 19.749 10.287 -13.043 1.00 32.78 101 ASN A C 1
ATOM 794 O O . ASN A 1 101 ? 20.425 9.964 -12.067 1.00 32.78 101 ASN A O 1
ATOM 798 N N . ILE A 1 102 ? 19.512 9.439 -14.045 1.00 38.53 102 ILE A N 1
ATOM 799 C CA . ILE A 1 102 ? 20.150 8.121 -14.126 1.00 38.53 102 ILE A CA 1
ATOM 800 C C . ILE A 1 102 ? 21.523 8.294 -14.785 1.00 38.53 102 ILE A C 1
ATOM 802 O O . ILE A 1 102 ? 21.643 8.331 -16.004 1.00 38.53 102 ILE A O 1
ATOM 806 N N . VAL A 1 103 ? 22.585 8.383 -13.981 1.00 37.16 103 VAL A N 1
ATOM 807 C CA . VAL A 1 103 ? 23.944 8.106 -14.467 1.00 37.16 103 VAL A CA 1
ATOM 808 C C . VAL A 1 103 ? 24.130 6.598 -14.374 1.00 37.16 103 VAL A C 1
ATOM 810 O O . VAL A 1 103 ? 24.228 6.059 -13.275 1.00 37.16 103 VAL A O 1
ATOM 813 N N . LEU A 1 104 ? 24.158 5.911 -15.518 1.00 36.81 104 LEU A N 1
ATOM 814 C CA . LEU A 1 104 ? 24.406 4.469 -15.601 1.00 36.81 104 LEU A CA 1
ATOM 815 C C . LEU A 1 104 ? 25.836 4.128 -15.139 1.00 36.81 104 LEU A C 1
ATOM 817 O O . LEU A 1 104 ? 26.739 3.888 -15.936 1.00 36.81 104 LEU A O 1
ATOM 821 N N . LYS A 1 105 ? 26.045 4.080 -13.826 1.00 34.44 105 LYS A N 1
ATOM 822 C CA . LYS A 1 105 ? 27.001 3.174 -13.196 1.00 34.44 105 LYS A CA 1
ATOM 823 C C . LYS A 1 105 ? 26.180 2.238 -12.324 1.00 34.44 105 LYS A C 1
ATOM 825 O O . LYS A 1 105 ? 25.830 2.578 -11.204 1.00 34.44 105 LYS A O 1
ATOM 830 N N . THR A 1 106 ? 25.842 1.092 -12.908 1.00 34.44 106 THR A N 1
ATOM 831 C CA . THR A 1 106 ? 25.145 -0.023 -12.259 1.00 34.44 106 THR A CA 1
ATOM 832 C C . THR A 1 106 ? 23.754 0.349 -11.748 1.00 34.44 106 THR A C 1
ATOM 834 O O . THR A 1 106 ? 23.546 0.692 -10.588 1.00 34.44 106 THR A O 1
ATOM 837 N N . LEU A 1 107 ? 22.769 0.236 -12.639 1.00 34.06 107 LEU A N 1
ATOM 838 C CA . LEU A 1 107 ? 21.365 0.233 -12.256 1.00 34.06 107 LEU A CA 1
ATOM 839 C C . LEU A 1 107 ? 21.051 -1.110 -11.567 1.00 34.06 107 LEU A C 1
ATOM 841 O O . LEU A 1 107 ? 20.510 -2.023 -12.183 1.00 34.06 107 LEU A O 1
ATOM 845 N N . SER A 1 108 ? 21.416 -1.256 -10.292 1.00 28.03 108 SER A N 1
ATOM 846 C CA . SER A 1 108 ? 20.793 -2.270 -9.438 1.00 28.03 108 SER A CA 1
ATOM 847 C C . SER A 1 108 ? 19.413 -1.750 -9.062 1.00 28.03 108 SER A C 1
ATOM 849 O O . SER A 1 108 ? 19.250 -1.047 -8.065 1.00 28.03 108 SER A O 1
ATOM 851 N N . ILE A 1 109 ? 18.417 -2.045 -9.899 1.00 36.91 109 ILE A N 1
ATOM 852 C CA . ILE A 1 109 ? 17.017 -1.872 -9.519 1.00 36.91 109 ILE A CA 1
ATOM 853 C C . ILE A 1 109 ? 16.734 -2.930 -8.452 1.00 36.91 109 ILE A C 1
ATOM 855 O O . ILE A 1 109 ? 16.496 -4.095 -8.765 1.00 36.91 109 ILE A O 1
ATOM 859 N N . TYR A 1 110 ? 16.790 -2.542 -7.180 1.00 29.22 110 TYR A N 1
ATOM 860 C CA . TYR A 1 110 ? 16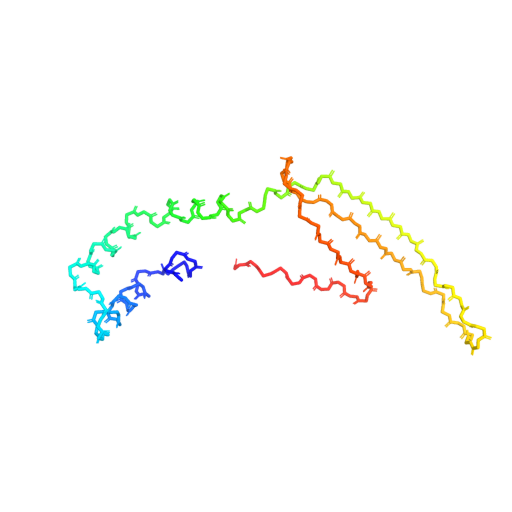.187 -3.343 -6.124 1.00 29.22 110 TYR A CA 1
ATOM 861 C C . TYR A 1 110 ? 14.674 -3.196 -6.257 1.00 29.22 110 TYR A C 1
ATOM 863 O O . TYR A 1 110 ? 14.084 -2.211 -5.813 1.00 29.22 110 TYR A O 1
ATOM 871 N N . TYR A 1 111 ? 14.043 -4.171 -6.904 1.00 35.78 111 TYR A N 1
ATOM 872 C CA . TYR A 1 111 ? 12.610 -4.371 -6.769 1.00 35.78 111 TYR A CA 1
ATOM 873 C C . TYR A 1 111 ? 12.347 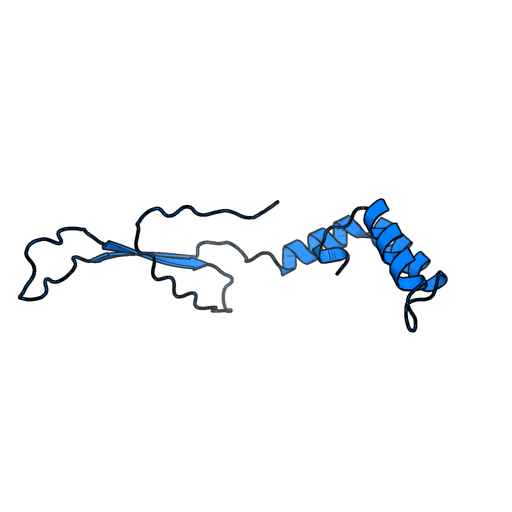-4.805 -5.327 1.00 35.78 111 TYR A C 1
ATOM 875 O O . TYR A 1 111 ? 12.613 -5.945 -4.962 1.00 35.78 111 TYR A O 1
ATOM 883 N N . PHE A 1 112 ? 11.857 -3.889 -4.492 1.00 26.33 112 PHE A N 1
ATOM 884 C CA . PHE A 1 112 ? 11.230 -4.265 -3.232 1.00 26.33 112 PHE A CA 1
ATOM 885 C C . PHE A 1 112 ? 9.729 -4.415 -3.484 1.00 26.33 112 PHE A C 1
ATOM 887 O O . PHE A 1 112 ? 8.963 -3.455 -3.451 1.00 26.33 112 PHE A O 1
ATOM 894 N N . CYS A 1 113 ? 9.327 -5.638 -3.796 1.00 25.98 113 CYS A N 1
ATOM 895 C CA . CYS A 1 113 ? 7.961 -6.127 -3.661 1.00 25.98 113 CYS A CA 1
ATOM 896 C C . CYS A 1 113 ? 8.104 -7.483 -2.942 1.00 25.98 113 CYS A C 1
ATOM 898 O O . CYS A 1 113 ? 9.039 -8.198 -3.301 1.00 25.98 113 CYS A O 1
ATOM 900 N N . PRO A 1 114 ? 7.310 -7.786 -1.898 1.00 38.94 114 PRO A N 1
ATOM 901 C CA . PRO A 1 114 ? 7.523 -8.958 -1.042 1.00 38.94 114 PRO A CA 1
ATOM 902 C C . PRO A 1 114 ? 7.570 -10.282 -1.810 1.00 38.94 114 PRO A C 1
ATOM 904 O O . PRO A 1 114 ? 6.831 -10.408 -2.815 1.00 38.94 114 PRO A O 1
#

Sequence (114 aa):
SIASADMDFNQLEAFLTAQTKKQGGITPEQAAVISKFWKSHKTKIRESLMNQSRWDSGLRGLSWRVDGKSQSRHSAQIHAPVAIMELEIGKSGQAMYFNYNIVLKTLSIYYFCP

Organism: Muntiacus reevesi (NCBI:txid9886)

Secondary structure (DSSP, 8-state):
-TTTTT--HHHHHHHHHHHHTSTT---HHHHHHHHHHHHHHHHHHHHHHHHHH-----EEEEEEEEEEPPPPTT------EEEEEEEEES-TT-----------S---------

InterPro domains:
  IPR017920 COMM domain [PF07258] (58-94)
  IPR017920 COMM domain [PS51269] (58-114)
  IPR033776 COMMD1 N-terminal domain [PF17221] (1-47)
  IPR037351 COMM domain-containing protein 1 [PTHR21199] (1-98)

Foldseek 3Di:
DCLVVLDDLVRLVVVLVVQCPDDVGDPPVVSVVVSVCCVVCNVVSNVVCCVVVDFQFDFPDKDKDWDADDDDPPDPDDRDIFMDIDTDGHDPPDDDDDDDPDRPPDPPPPPPDD

Solvent-accessible surface area (backbone atoms only — not comparable to full-atom values): 7461 Å² total; per-residue (Å²): 105,68,76,84,66,65,56,52,72,70,56,43,53,53,51,45,55,54,34,48,72,37,90,94,46,50,52,70,69,56,41,52,53,50,52,53,49,45,74,76,37,46,68,61,53,49,51,51,49,46,65,70,68,46,67,52,77,46,75,76,44,79,49,71,49,75,45,73,60,81,77,60,102,85,60,90,84,67,90,60,75,40,58,46,73,47,77,39,69,45,57,93,92,60,92,75,90,80,88,70,90,62,74,85,71,76,85,77,79,78,79,87,70,138

Nearest PDB structures (foldseek):
  8f2u-assembly1_A  TM=5.125E-01  e=1.397E-11  Homo sapiens
  8f2r-assembly1_D  TM=5.020E-01  e=6.169E-03  Homo sapiens
  8p0w-assembly1_C  TM=4.604E-01  e=4.446E-03  Homo sapiens
  8p0w-assembly1_G  TM=4.716E-01  e=1.112E-02  Homo sapiens
  8f2u-assembly1_E  TM=4.344E-01  e=5.014E-02  Homo sapiens

pLDDT: mean 71.6, std 20.9, range [25.98, 95.19]